Protein AF-A0A2J6XDQ8-F1 (afdb_monomer_lite)

Secondary structure (DSSP, 8-state):
-EEEEE-SS--HHHHHHHHHHHHTTPEEEEEGGGG--

Foldseek 3Di:
DEDEDEDPEDDPVNVVVVVVCVVVVYHYDYDDNRVDD

pLDDT: mean 94.46, std 8.03, range [52.56, 98.31]

Structure (mmCIF, N/CA/C/O backbone):
data_AF-A0A2J6XDQ8-F1
#
_entry.id   AF-A0A2J6XDQ8-F1
#
loop_
_atom_site.group_PDB
_atom_site.id
_atom_site.type_symbol
_atom_site.label_atom_id
_atom_site.label_alt_id
_atom_site.label_comp_id
_atom_site.label_asym_id
_atom_site.label_entity_id
_atom_site.label_seq_id
_atom_site.pdbx_PDB_i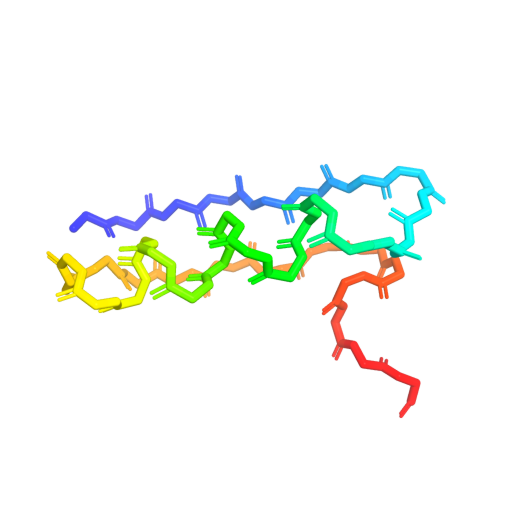ns_code
_atom_site.Cartn_x
_atom_site.Cartn_y
_atom_site.Cartn_z
_atom_site.occupancy
_atom_site.B_iso_or_equiv
_atom_site.auth_seq_id
_atom_site.auth_comp_id
_atom_site.auth_asym_id
_atom_site.auth_atom_id
_atom_site.pdbx_PDB_model_num
ATOM 1 N N . MET A 1 1 ? -8.180 5.446 9.195 1.00 92.50 1 MET A N 1
ATOM 2 C CA . MET A 1 1 ? -8.856 4.145 8.971 1.00 92.50 1 MET A CA 1
ATOM 3 C C . MET A 1 1 ? -7.825 3.138 8.503 1.00 92.50 1 MET A C 1
ATOM 5 O O . MET A 1 1 ? -6.819 3.573 7.955 1.00 92.50 1 MET A O 1
ATOM 9 N N . ARG A 1 2 ? -8.071 1.840 8.708 1.00 96.56 2 ARG A N 1
ATOM 10 C CA . ARG A 1 2 ? -7.196 0.761 8.233 1.00 96.56 2 ARG A CA 1
ATOM 11 C C . ARG A 1 2 ? -7.718 0.237 6.895 1.00 96.56 2 ARG A C 1
ATOM 13 O O . ARG A 1 2 ? -8.892 -0.120 6.826 1.00 96.56 2 ARG A O 1
ATOM 20 N N . ILE A 1 3 ? -6.898 0.251 5.846 1.00 97.19 3 ILE A N 1
ATOM 21 C CA . ILE A 1 3 ? -7.310 -0.075 4.472 1.00 97.19 3 ILE A CA 1
ATOM 22 C C . ILE A 1 3 ? -6.381 -1.150 3.908 1.00 97.19 3 ILE A C 1
ATOM 24 O O . ILE A 1 3 ? -5.165 -0.981 3.889 1.00 97.19 3 ILE A O 1
ATOM 28 N N . ALA A 1 4 ? -6.966 -2.251 3.440 1.00 97.19 4 ALA A N 1
ATOM 29 C CA . ALA A 1 4 ? -6.258 -3.280 2.689 1.00 97.19 4 ALA A CA 1
ATOM 30 C C . ALA A 1 4 ? -6.254 -2.918 1.198 1.00 97.19 4 ALA A C 1
ATOM 32 O O . ALA A 1 4 ? -7.320 -2.682 0.628 1.00 97.19 4 ALA A O 1
ATOM 33 N N . VAL A 1 5 ? -5.077 -2.885 0.573 1.00 96.00 5 VAL A N 1
ATOM 34 C CA . VAL A 1 5 ? -4.913 -2.570 -0.853 1.00 96.00 5 VAL A CA 1
ATOM 35 C C . VAL A 1 5 ? -4.105 -3.677 -1.517 1.00 96.00 5 VAL A C 1
ATOM 37 O O . VAL A 1 5 ? -3.011 -4.016 -1.073 1.00 96.00 5 VAL A O 1
ATO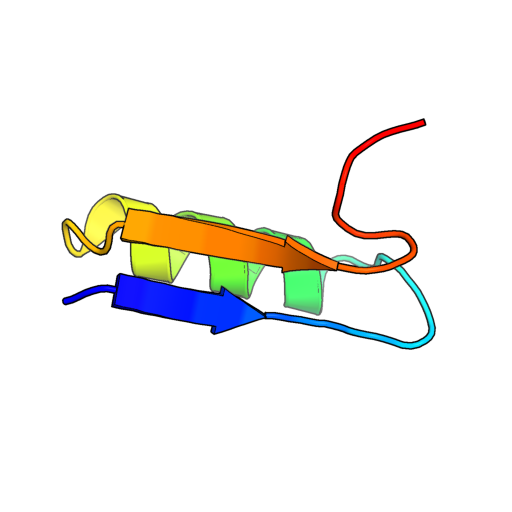M 40 N N . GLY A 1 6 ? -4.651 -4.243 -2.587 1.00 95.94 6 GLY A N 1
ATOM 41 C CA . GLY A 1 6 ? -4.000 -5.258 -3.407 1.00 95.94 6 GLY A CA 1
ATOM 42 C C . GLY A 1 6 ? -4.281 -4.998 -4.879 1.00 95.94 6 GLY A C 1
ATOM 43 O O . GLY A 1 6 ? -5.328 -4.450 -5.224 1.00 95.94 6 GLY A O 1
ATOM 44 N N . SER A 1 7 ? -3.335 -5.383 -5.725 1.00 95.88 7 SER A N 1
ATOM 45 C CA . SER A 1 7 ? -3.419 -5.290 -7.181 1.00 95.88 7 SER A CA 1
ATOM 46 C C . SER A 1 7 ? -2.714 -6.499 -7.792 1.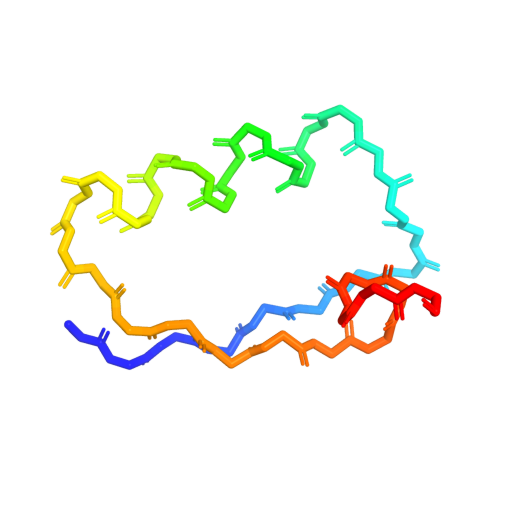00 95.88 7 SER A C 1
ATOM 48 O O . SER A 1 7 ? -1.880 -7.121 -7.133 1.00 95.88 7 SER A O 1
ATOM 50 N N . ASP A 1 8 ? -3.056 -6.851 -9.025 1.00 94.31 8 ASP A N 1
ATOM 51 C CA . ASP A 1 8 ? -2.359 -7.875 -9.807 1.00 94.31 8 ASP A CA 1
ATOM 52 C C . ASP A 1 8 ? -0.987 -7.392 -10.304 1.00 94.31 8 ASP A C 1
ATOM 54 O O . ASP A 1 8 ? -0.065 -8.195 -10.429 1.00 94.31 8 ASP A O 1
ATOM 58 N N . GLU A 1 9 ? -0.824 -6.080 -10.493 1.00 94.19 9 GLU A N 1
ATOM 59 C CA . GLU A 1 9 ? 0.441 -5.415 -10.818 1.00 94.19 9 GLU A CA 1
ATOM 60 C C . GLU A 1 9 ? 0.646 -4.104 -10.037 1.00 94.19 9 GLU A C 1
ATOM 62 O O . GLU A 1 9 ? -0.310 -3.436 -9.630 1.00 94.19 9 GLU A O 1
ATOM 67 N N . LYS A 1 10 ? 1.915 -3.715 -9.847 1.00 94.62 10 LYS A N 1
ATOM 68 C CA . LYS A 1 10 ? 2.297 -2.380 -9.365 1.00 94.62 10 LYS A CA 1
ATOM 69 C C . LYS A 1 10 ? 2.515 -1.467 -10.565 1.00 94.62 10 LYS A C 1
ATOM 71 O O . LYS A 1 10 ? 3.326 -1.762 -11.439 1.00 94.62 10 LYS A O 1
ATOM 76 N N . ASN A 1 11 ? 1.825 -0.337 -10.576 1.00 95.94 11 ASN A N 1
ATOM 77 C CA . ASN A 1 11 ? 1.934 0.678 -11.616 1.00 95.94 11 ASN A CA 1
ATOM 78 C C . ASN A 1 11 ? 1.766 2.096 -11.038 1.00 95.94 11 ASN A C 1
ATOM 80 O O . ASN A 1 11 ? 1.470 2.283 -9.855 1.00 95.94 11 ASN A O 1
ATOM 84 N N . TYR A 1 12 ? 1.913 3.104 -11.901 1.00 96.94 12 TYR A N 1
ATOM 85 C CA . TYR A 1 12 ? 1.819 4.515 -11.518 1.00 96.94 12 TYR A CA 1
ATOM 86 C C . TYR A 1 12 ? 0.514 4.870 -10.781 1.00 96.94 12 TYR A C 1
ATOM 88 O O . TYR A 1 12 ? 0.534 5.660 -9.838 1.00 96.94 12 TYR A O 1
ATOM 96 N N . LEU A 1 13 ? -0.619 4.274 -11.174 1.00 96.88 13 LEU A N 1
ATOM 97 C CA . LEU A 1 13 ? -1.905 4.522 -10.519 1.00 96.88 13 LEU A CA 1
ATOM 98 C C . LEU A 1 13 ? -1.906 3.990 -9.083 1.00 96.88 13 LEU A C 1
ATOM 100 O O . LEU A 1 13 ? -2.353 4.688 -8.174 1.00 96.88 13 LEU A O 1
ATOM 104 N N . THR A 1 14 ? -1.396 2.774 -8.874 1.00 96.50 14 THR A N 1
ATOM 105 C CA . THR A 1 14 ? -1.319 2.183 -7.530 1.00 96.50 14 THR A CA 1
ATOM 106 C C . THR A 1 14 ? -0.406 2.986 -6.605 1.00 96.50 14 THR A C 1
ATOM 108 O O . THR A 1 14 ? -0.758 3.194 -5.446 1.00 96.50 14 THR A O 1
ATOM 111 N N . ASP A 1 15 ? 0.697 3.532 -7.122 1.00 96.81 15 ASP A N 1
ATOM 112 C CA . ASP A 1 15 ? 1.598 4.390 -6.349 1.00 96.81 15 ASP A CA 1
ATOM 113 C C . ASP A 1 15 ? 0.936 5.720 -5.967 1.00 96.81 15 ASP A C 1
ATOM 115 O O . ASP A 1 15 ? 0.987 6.134 -4.807 1.00 96.81 15 ASP A O 1
ATOM 119 N N . ALA A 1 16 ? 0.254 6.369 -6.917 1.00 98.00 16 ALA A N 1
ATOM 120 C CA . ALA A 1 16 ? -0.473 7.610 -6.661 1.00 98.00 16 ALA A CA 1
ATOM 121 C C . ALA A 1 16 ? -1.614 7.415 -5.647 1.00 98.00 16 ALA A C 1
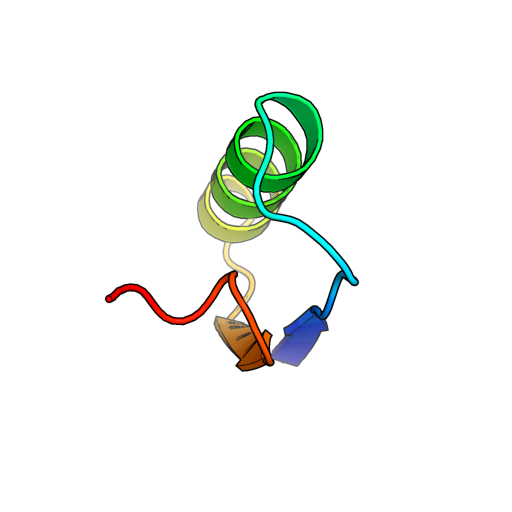ATOM 123 O O . ALA A 1 16 ? -1.824 8.263 -4.778 1.00 98.00 16 ALA A O 1
ATOM 124 N N . LEU A 1 17 ? -2.328 6.287 -5.732 1.00 97.25 17 LEU A N 1
ATOM 125 C CA . LEU A 1 17 ? -3.381 5.924 -4.787 1.00 97.25 17 LEU A CA 1
ATOM 126 C C . LEU A 1 17 ? -2.822 5.729 -3.373 1.00 97.25 17 LEU A C 1
ATOM 128 O O . LEU A 1 17 ? -3.361 6.304 -2.430 1.00 97.25 17 LEU A O 1
ATOM 132 N N . ILE A 1 18 ? -1.750 4.943 -3.222 1.00 97.06 18 ILE A N 1
ATOM 133 C CA . ILE A 1 18 ? -1.098 4.697 -1.926 1.00 97.06 18 ILE A CA 1
ATOM 134 C C . ILE A 1 18 ? -0.666 6.026 -1.300 1.00 97.06 18 ILE A C 1
ATOM 136 O O . ILE A 1 18 ? -1.068 6.322 -0.176 1.00 97.06 18 ILE A O 1
ATOM 140 N N . ALA A 1 19 ? 0.042 6.8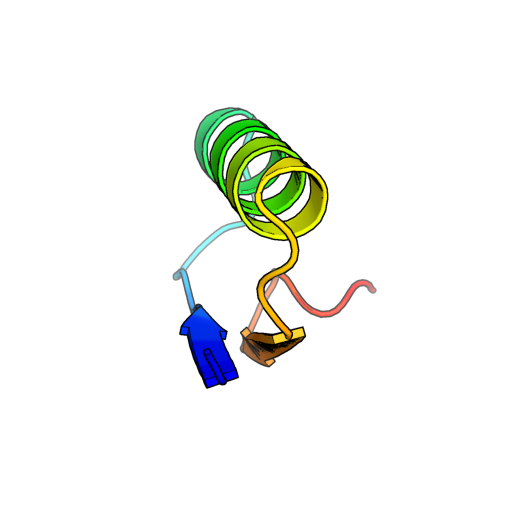69 -2.057 1.00 97.69 19 ALA A N 1
ATOM 141 C CA . ALA A 1 19 ? 0.515 8.163 -1.573 1.00 97.69 19 ALA A CA 1
ATOM 142 C C . ALA A 1 19 ? -0.635 9.086 -1.134 1.00 97.69 19 ALA A C 1
ATOM 144 O O . ALA A 1 19 ? -0.532 9.777 -0.118 1.00 97.69 19 ALA A O 1
ATOM 145 N N . ASP A 1 20 ? -1.754 9.106 -1.866 1.00 98.31 20 ASP A N 1
ATOM 146 C CA . ASP A 1 20 ? -2.915 9.912 -1.484 1.00 98.31 20 ASP A CA 1
ATOM 147 C C . ASP A 1 20 ? -3.603 9.378 -0.217 1.00 98.31 20 ASP A C 1
ATOM 149 O O . ASP A 1 20 ? -3.998 10.166 0.645 1.00 98.31 20 ASP A O 1
ATOM 153 N N . LEU A 1 21 ? -3.714 8.055 -0.060 1.00 97.44 21 LEU A N 1
ATOM 154 C CA . LEU A 1 21 ? -4.290 7.440 1.138 1.00 97.44 21 LEU A CA 1
ATOM 155 C C . LEU A 1 21 ? -3.405 7.655 2.377 1.00 97.44 21 LEU A C 1
ATOM 157 O O . LEU A 1 21 ? -3.926 7.984 3.446 1.00 97.44 21 LEU A O 1
ATOM 161 N N . GLU A 1 22 ? -2.084 7.539 2.237 1.00 96.44 22 GLU A N 1
ATOM 162 C CA . GLU A 1 22 ? -1.119 7.853 3.299 1.00 96.44 22 GLU A CA 1
ATOM 163 C C . GLU A 1 22 ? -1.189 9.332 3.691 1.00 96.44 22 GLU A C 1
ATOM 165 O O . GLU A 1 22 ? -1.296 9.660 4.874 1.00 96.44 22 GLU A O 1
ATOM 170 N N . ARG A 1 23 ? -1.238 10.243 2.707 1.00 98.19 23 ARG A N 1
ATOM 171 C CA . ARG A 1 23 ? -1.380 11.692 2.935 1.00 98.19 23 ARG A CA 1
ATOM 172 C C . ARG A 1 23 ? -2.668 12.046 3.682 1.00 98.19 23 ARG A C 1
ATOM 174 O O . ARG A 1 23 ? -2.699 13.020 4.431 1.00 98.19 23 ARG A O 1
ATOM 181 N N . ARG A 1 24 ? -3.735 11.265 3.497 1.00 97.75 24 ARG A N 1
ATOM 182 C CA . ARG A 1 24 ? -5.008 11.400 4.229 1.00 97.75 24 ARG A CA 1
ATOM 183 C C . ARG A 1 24 ? -4.971 10.795 5.641 1.00 97.75 24 ARG A C 1
ATOM 185 O O . ARG A 1 24 ? -5.974 10.866 6.350 1.00 97.75 24 ARG A O 1
ATOM 192 N N . GLY A 1 25 ? -3.848 10.213 6.066 1.00 97.88 25 GLY A N 1
ATOM 193 C CA . GLY A 1 25 ? -3.674 9.627 7.396 1.00 97.88 25 GLY A CA 1
ATOM 194 C C . GLY A 1 25 ? -4.342 8.259 7.545 1.00 97.88 25 GLY A C 1
ATOM 195 O O . GLY A 1 25 ? -4.846 7.917 8.619 1.00 97.88 25 GLY A O 1
ATOM 196 N N . HIS A 1 26 ? -4.436 7.487 6.461 1.00 98.06 26 HIS A N 1
ATOM 197 C CA . HIS A 1 26 ? -4.892 6.103 6.526 1.00 98.06 26 HIS A CA 1
ATOM 198 C C . HIS A 1 26 ? -3.724 5.154 6.793 1.00 98.06 26 HIS A C 1
ATOM 200 O O . HIS A 1 26 ? -2.616 5.357 6.313 1.00 98.06 26 HIS A O 1
ATOM 206 N N . GLU A 1 27 ? -3.990 4.106 7.566 1.00 97.44 27 GLU A N 1
ATOM 207 C CA .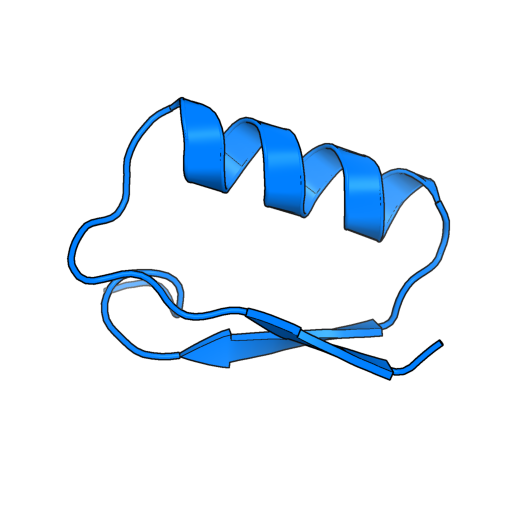 GLU A 1 27 ? -3.040 3.025 7.800 1.00 97.44 27 GLU A CA 1
ATOM 208 C C . GLU A 1 27 ? -3.272 1.960 6.722 1.00 97.44 27 GLU A C 1
ATOM 210 O O . GLU A 1 27 ? -4.391 1.450 6.588 1.00 97.44 27 GLU A O 1
ATOM 215 N N . LEU A 1 28 ? -2.245 1.654 5.931 1.00 96.94 28 LEU A N 1
ATOM 216 C CA . LEU A 1 28 ? -2.353 0.754 4.786 1.00 96.94 28 LEU A CA 1
ATOM 217 C C . LEU A 1 28 ? -1.775 -0.626 5.091 1.00 96.94 28 LEU A C 1
ATOM 219 O O . LEU A 1 28 ? -0.722 -0.756 5.708 1.00 96.94 28 LEU A O 1
ATOM 223 N N . ILE A 1 29 ? -2.461 -1.657 4.606 1.00 97.44 29 ILE A N 1
ATOM 224 C CA . ILE A 1 29 ? -1.958 -3.029 4.537 1.00 97.44 29 ILE A CA 1
ATOM 225 C C . ILE A 1 29 ? -1.877 -3.386 3.054 1.00 97.44 29 ILE A C 1
ATOM 227 O O . ILE A 1 29 ? -2.908 -3.474 2.383 1.00 97.44 29 ILE A O 1
ATOM 231 N N . LEU A 1 30 ? -0.659 -3.547 2.539 1.00 96.75 30 LEU A N 1
ATOM 232 C CA . LEU A 1 30 ? -0.410 -3.797 1.120 1.00 96.75 30 LEU A CA 1
ATOM 233 C C . LEU A 1 30 ? -0.266 -5.295 0.838 1.00 96.75 30 LEU A C 1
ATOM 235 O O . LEU A 1 30 ? 0.383 -6.021 1.593 1.00 96.75 30 LEU A O 1
ATOM 239 N N . PHE A 1 31 ? -0.850 -5.746 -0.270 1.00 96.50 31 PHE A N 1
ATOM 240 C CA . PHE A 1 31 ? -0.808 -7.135 -0.721 1.00 96.50 31 PHE A CA 1
ATOM 241 C C . PHE A 1 31 ? -0.252 -7.257 -2.141 1.00 96.50 31 PHE A C 1
ATOM 243 O O . PHE A 1 31 ? -0.426 -6.368 -2.978 1.00 96.50 31 PHE A O 1
ATOM 250 N N . GLY A 1 32 ? 0.351 -8.413 -2.422 1.00 93.62 32 GLY A N 1
ATOM 251 C CA . GLY A 1 32 ? 0.836 -8.758 -3.755 1.00 93.62 32 GLY A CA 1
ATOM 252 C C . GLY A 1 32 ? 2.023 -7.887 -4.189 1.00 93.62 32 GLY A C 1
ATOM 253 O O . GLY A 1 32 ? 2.862 -7.547 -3.361 1.00 93.62 32 GLY A O 1
ATOM 254 N N . PRO A 1 33 ? 2.109 -7.485 -5.466 1.00 94.25 33 PRO A N 1
ATOM 255 C CA . PRO A 1 33 ? 3.205 -6.659 -5.988 1.00 94.25 33 PRO A CA 1
ATOM 256 C C . PRO A 1 33 ? 3.360 -5.274 -5.334 1.00 94.25 33 PRO A C 1
ATOM 258 O O . PRO A 1 33 ? 4.330 -4.567 -5.605 1.00 94.25 33 PRO A O 1
ATOM 261 N N . LEU A 1 34 ? 2.410 -4.854 -4.492 1.00 93.44 34 LEU A N 1
ATOM 262 C CA . LEU A 1 34 ? 2.434 -3.559 -3.813 1.00 93.44 34 LEU A CA 1
ATOM 263 C C . LEU A 1 34 ? 3.308 -3.549 -2.550 1.00 93.44 34 LEU A C 1
ATOM 265 O O . LEU A 1 34 ? 3.672 -2.469 -2.092 1.00 93.44 34 LEU A O 1
ATOM 269 N N . THR A 1 35 ? 3.669 -4.709 -1.994 1.00 90.50 35 THR A N 1
ATOM 270 C CA . THR A 1 35 ? 4.398 -4.818 -0.715 1.00 90.50 35 THR A CA 1
ATOM 271 C C . THR A 1 35 ? 5.900 -4.498 -0.809 1.00 90.50 35 THR A C 1
ATOM 273 O O . THR A 1 35 ? 6.589 -4.520 0.208 1.00 90.50 35 THR A O 1
ATOM 276 N N . GLY A 1 36 ? 6.396 -4.144 -2.002 1.00 74.12 36 GLY A N 1
ATOM 277 C CA . GLY A 1 36 ? 7.827 -4.017 -2.301 1.00 74.12 36 GLY A CA 1
ATOM 278 C C . GLY A 1 36 ? 8.447 -5.374 -2.653 1.00 74.12 36 GLY A C 1
ATOM 279 O O . GLY A 1 36 ? 7.995 -6.401 -2.153 1.00 74.12 36 GLY A O 1
ATOM 280 N N . ASN A 1 37 ? 9.438 -5.374 -3.551 1.00 52.56 37 ASN A N 1
ATOM 281 C CA . ASN A 1 37 ? 10.281 -6.551 -3.812 1.00 52.56 37 ASN A CA 1
ATOM 282 C C . ASN A 1 37 ? 11.289 -6.751 -2.680 1.00 52.56 37 ASN A C 1
ATOM 284 O O . ASN A 1 37 ? 11.873 -5.729 -2.250 1.00 52.56 37 ASN A O 1
#

Organism: NCBI:txid152260

Sequence (37 aa):
MRIAVGSDEKNYLTDALIADLERRGHELILFGPLTGN

Radius of gyration: 9.31 Å; chains: 1; bounding box: 19×20×21 Å